Protein AF-A0A9W7IVB6-F1 (afdb_monomer)

pLDDT: mean 74.44, std 20.62, range [36.94, 97.31]

Secondary structure (DSSP, 8-state):
---------------PPPPPP---S----SEEETTT-----TTT---BTTB--EEE-TTSS--GGGGSEEP-SSSHHHHHT--EEEEEEEETTEEEEEEEESS---TTPPPEE-TTSS---S--TT--

Solvent-accessible surface area (backbone atoms only — not comparable to full-atom values): 8730 Å² total; per-residue (Å²): 137,86,83,84,78,80,80,81,80,82,77,75,79,81,78,77,75,79,80,79,76,90,73,84,93,68,92,77,51,42,32,29,26,80,87,79,62,57,40,96,46,70,90,64,72,65,58,56,99,88,47,93,56,76,43,81,41,65,82,86,54,78,68,74,72,84,74,53,42,59,38,12,81,82,40,77,70,30,54,68,54,49,42,34,41,73,47,78,42,78,59,95,90,36,87,41,81,46,81,42,71,78,55,94,79,62,92,91,62,80,63,18,24,59,79,43,80,84,54,87,79,66,91,30,82,86,48,131

Radius of gyration: 19.27 Å; Cα contacts (8 Å, |Δi|>4): 144; chains: 1; bounding box: 38×27×68 Å

Mean predicted aligned error: 13.31 Å

Sequence (128 aa):
MAAVKAREMFLRRRTRAPNSTPIDGLGCDDVRCERCGFGDFGSKLLLCDKCDNLVICPDKRSNIARFVNGINNFSPDGRKKQNLKCVRYDVNGECRVLLIANRDIRKGERLYYDYNEYEHKYPTEHFV

Nearest PDB structure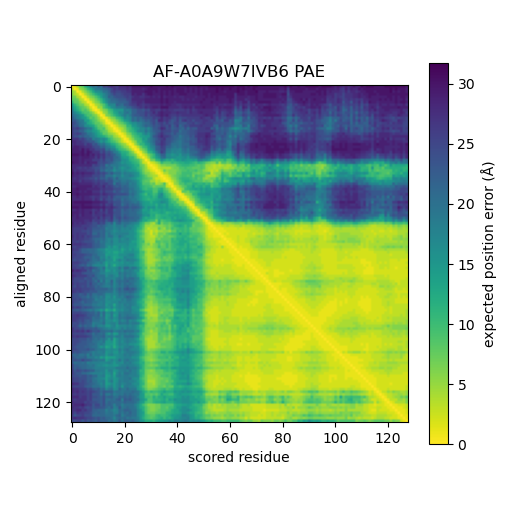s (foldseek):
  5va6-assembly2_B  TM=8.491E-01  e=5.604E-10  Ricinus communis
  5vac-assembly1_A  TM=8.551E-01  e=7.257E-10  Ricinus communis
  5vah-assembly1_A  TM=8.525E-01  e=7.742E-10  Ricinus communis
  5vbc-assembly2_B  TM=8.547E-01  e=1.913E-09  Ricinus communis
  6uh5-assembly1_M  TM=8.661E-01  e=8.601E-03  Kluyveromyces lactis NRRL Y-1140

Foldseek 3Di:
DDDDDDDDPPPPPDDDDPDDDDDDDDDPAQKAFPPPRDDPDNVPPDPPPPGDGMDGHPPPHDDCPVVAAEFQPPDPVSVVLAQWEWDWDDDPNDTDIDIDGPDDDDPPRGHYYHPPPPHPPDHRNPPD

Structure (mmCIF, N/CA/C/O backbone):
data_AF-A0A9W7IVB6-F1
#
_entry.id   AF-A0A9W7IVB6-F1
#
loop_
_atom_site.group_PDB
_atom_site.id
_atom_site.type_symbol
_atom_site.label_atom_id
_atom_site.label_alt_id
_atom_site.label_comp_id
_atom_site.label_asym_id
_atom_site.label_entity_id
_atom_site.label_seq_id
_atom_site.pdbx_PDB_ins_code
_atom_site.Cartn_x
_atom_site.Cartn_y
_atom_site.Cartn_z
_atom_site.occupancy
_atom_site.B_iso_or_equiv
_atom_site.auth_seq_id
_atom_site.auth_comp_id
_atom_site.auth_asym_id
_atom_site.auth_atom_id
_atom_site.pdbx_PDB_model_num
ATOM 1 N N . MET A 1 1 ? -11.156 9.230 -43.656 1.00 36.94 1 MET A N 1
ATOM 2 C CA . MET A 1 1 ? -11.606 9.286 -42.248 1.00 36.94 1 MET A CA 1
ATOM 3 C C . MET A 1 1 ? -11.466 7.889 -41.661 1.00 36.94 1 MET A C 1
ATOM 5 O O . MET A 1 1 ? -12.199 7.002 -42.072 1.00 36.94 1 MET A O 1
ATOM 9 N N . ALA A 1 2 ? -10.460 7.654 -40.816 1.00 37.09 2 ALA A N 1
ATOM 10 C CA . ALA A 1 2 ? -10.234 6.346 -40.202 1.00 37.09 2 ALA A CA 1
ATOM 11 C C . ALA A 1 2 ? -11.041 6.246 -38.901 1.00 37.09 2 ALA A C 1
ATOM 13 O O . ALA A 1 2 ? -10.933 7.114 -38.037 1.00 37.09 2 ALA A O 1
ATOM 14 N N . ALA A 1 3 ? -11.870 5.210 -38.784 1.00 44.75 3 ALA A N 1
ATOM 15 C CA . ALA A 1 3 ? -12.678 4.960 -37.599 1.00 44.75 3 ALA A CA 1
ATOM 16 C C . ALA A 1 3 ? -11.788 4.534 -36.418 1.00 44.75 3 ALA A C 1
ATOM 18 O O . ALA A 1 3 ? -11.035 3.562 -36.508 1.00 44.75 3 ALA A O 1
ATOM 19 N N . VAL A 1 4 ? -11.888 5.254 -35.299 1.00 49.28 4 VAL A N 1
ATOM 20 C CA . VAL A 1 4 ? -11.242 4.890 -34.034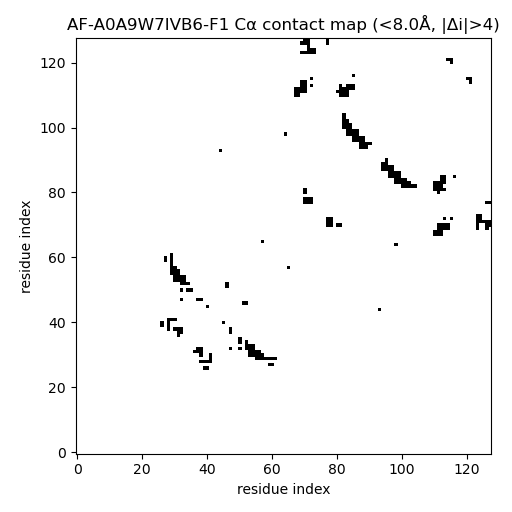 1.00 49.28 4 VAL A CA 1
ATOM 21 C C . VAL A 1 4 ? -12.020 3.726 -33.422 1.00 49.28 4 VAL A C 1
ATOM 23 O O . VAL A 1 4 ? -13.175 3.869 -33.030 1.00 49.28 4 VAL A O 1
ATOM 26 N N . LYS A 1 5 ? -11.391 2.550 -33.364 1.00 47.19 5 LYS A N 1
ATOM 27 C CA . LYS A 1 5 ? -11.981 1.343 -32.779 1.00 47.19 5 LYS A CA 1
ATOM 28 C C . LYS A 1 5 ? -11.979 1.475 -31.253 1.00 47.19 5 LYS A C 1
ATOM 30 O O . LYS A 1 5 ? -10.913 1.559 -30.642 1.00 47.19 5 LYS A O 1
ATOM 35 N N . ALA A 1 6 ? -13.164 1.513 -30.645 1.00 52.38 6 ALA A N 1
ATOM 36 C CA . ALA A 1 6 ? -13.314 1.558 -29.195 1.00 52.38 6 ALA A CA 1
ATOM 37 C C . ALA A 1 6 ? -12.636 0.336 -28.552 1.00 52.38 6 ALA A C 1
ATOM 39 O O . ALA A 1 6 ? -12.869 -0.805 -28.955 1.00 5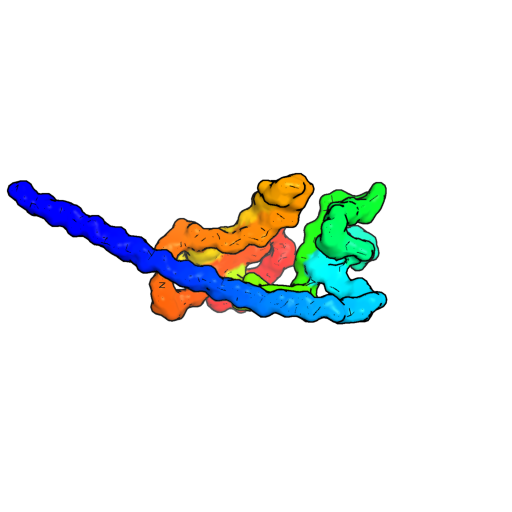2.38 6 ALA A O 1
ATOM 40 N N . ARG A 1 7 ? -11.766 0.581 -27.566 1.00 51.09 7 ARG A N 1
ATOM 41 C CA . ARG A 1 7 ? -11.157 -0.471 -26.749 1.00 51.09 7 ARG A CA 1
ATOM 42 C C . ARG A 1 7 ? -12.224 -1.044 -25.824 1.00 51.09 7 ARG A C 1
ATOM 44 O O . ARG A 1 7 ? -12.710 -0.355 -24.934 1.00 51.09 7 ARG A O 1
ATOM 51 N N . GLU A 1 8 ? -12.571 -2.301 -26.044 1.00 48.25 8 GLU A N 1
ATOM 52 C CA . GLU A 1 8 ? -13.488 -3.054 -25.198 1.00 48.25 8 GLU A CA 1
ATOM 53 C C . GLU A 1 8 ? -12.878 -3.203 -23.791 1.00 48.25 8 GLU A C 1
ATOM 55 O O . GLU A 1 8 ? -11.836 -3.837 -23.603 1.00 48.25 8 GLU A O 1
ATOM 60 N N . MET A 1 9 ? -13.483 -2.557 -22.789 1.00 55.94 9 MET A N 1
ATOM 61 C CA . MET A 1 9 ? -13.089 -2.725 -21.391 1.00 55.94 9 MET A CA 1
ATOM 62 C C . MET A 1 9 ? -13.562 -4.096 -20.914 1.00 55.94 9 MET A C 1
ATOM 64 O O . MET A 1 9 ? -14.742 -4.300 -20.635 1.00 55.94 9 MET A O 1
ATOM 68 N N . PHE A 1 10 ? -12.630 -5.039 -20.789 1.00 45.81 10 PHE A N 1
ATOM 69 C CA . PHE A 1 10 ? -12.903 -6.338 -20.186 1.00 45.81 10 PHE A CA 1
ATOM 70 C C . PHE A 1 10 ? -13.199 -6.145 -18.689 1.00 45.81 10 PHE A C 1
ATOM 72 O O . PHE A 1 10 ? -12.290 -6.072 -17.856 1.00 45.81 10 PHE A O 1
ATOM 79 N N . LEU A 1 11 ? -14.481 -6.012 -18.342 1.00 51.66 11 LEU A N 1
ATOM 80 C CA . LEU A 1 11 ? -14.953 -5.944 -16.961 1.00 51.66 11 LEU A CA 1
ATOM 81 C C . LEU A 1 11 ? -14.598 -7.262 -16.262 1.00 51.66 11 LEU A C 1
ATOM 83 O O . LEU A 1 11 ? -15.257 -8.288 -16.436 1.00 51.66 11 LEU A O 1
ATOM 87 N N . ARG A 1 12 ? -13.519 -7.252 -15.472 1.00 51.22 12 ARG A N 1
ATOM 88 C CA . ARG A 1 12 ? -13.141 -8.394 -14.634 1.00 51.22 12 ARG A CA 1
ATOM 89 C C . ARG A 1 12 ? -14.277 -8.646 -13.643 1.00 51.22 12 ARG A C 1
ATOM 91 O O . ARG A 1 12 ? -14.621 -7.765 -12.854 1.00 51.22 12 ARG A O 1
ATOM 98 N N . ARG A 1 13 ? -14.862 -9.847 -13.673 1.00 47.84 13 ARG A N 1
ATOM 99 C CA . ARG A 1 13 ? -15.834 -10.278 -12.658 1.00 47.84 13 ARG A CA 1
ATOM 100 C C . ARG A 1 13 ? -15.172 -10.152 -11.285 1.00 47.84 13 ARG A C 1
ATOM 102 O O . ARG A 1 13 ? -14.127 -10.756 -11.056 1.00 47.84 13 ARG A O 1
ATOM 109 N N . ARG A 1 14 ? -15.767 -9.364 -10.384 1.00 47.53 14 ARG A N 1
ATOM 110 C CA . ARG A 1 14 ? -15.336 -9.298 -8.981 1.00 47.53 14 ARG A CA 1
ATOM 111 C C . ARG A 1 14 ? -15.456 -10.699 -8.383 1.00 47.53 14 ARG A C 1
ATOM 113 O O . ARG A 1 14 ? -16.560 -11.230 -8.286 1.00 47.53 14 ARG A O 1
ATOM 120 N N . THR A 1 15 ? -14.337 -11.297 -7.992 1.00 45.94 15 THR A N 1
ATOM 121 C CA . THR A 1 15 ? -14.339 -12.507 -7.170 1.00 45.94 15 THR A CA 1
ATOM 122 C C . THR A 1 15 ? -14.896 -12.128 -5.805 1.00 45.94 15 THR A C 1
ATOM 124 O O . THR A 1 15 ? -14.319 -11.286 -5.115 1.00 45.94 15 THR A O 1
ATOM 127 N N . ARG A 1 16 ? -16.049 -12.691 -5.431 1.00 45.69 16 ARG A N 1
ATOM 128 C CA . ARG A 1 16 ? -16.575 -12.534 -4.072 1.00 45.69 16 ARG A CA 1
ATOM 129 C C . ARG A 1 16 ? -15.618 -13.246 -3.121 1.00 45.69 16 ARG A C 1
ATOM 131 O O . ARG A 1 16 ? -15.303 -14.413 -3.343 1.00 45.69 16 ARG A O 1
ATOM 138 N N . ALA A 1 17 ? -15.143 -12.539 -2.100 1.00 43.66 17 ALA A N 1
ATOM 139 C CA . ALA A 1 17 ? -14.471 -13.189 -0.986 1.00 43.66 17 ALA A CA 1
ATOM 140 C C . ALA A 1 17 ? -15.465 -14.167 -0.327 1.00 43.66 17 ALA A C 1
ATOM 142 O O . ALA A 1 17 ? -16.655 -13.842 -0.261 1.00 43.66 17 ALA A O 1
ATOM 143 N N . PRO A 1 18 ? -15.024 -15.356 0.117 1.00 45.00 18 PRO A N 1
ATOM 144 C CA . PRO A 1 18 ? -15.877 -16.255 0.882 1.00 45.00 18 PRO A CA 1
ATOM 145 C C . PRO A 1 18 ? -16.437 -15.521 2.104 1.00 45.00 18 PRO A C 1
ATOM 147 O O . PRO A 1 18 ? -15.703 -14.800 2.780 1.00 45.00 18 PRO A O 1
ATOM 150 N N . ASN A 1 19 ? -17.730 -15.694 2.377 1.00 44.78 19 ASN A N 1
ATOM 151 C CA . ASN A 1 19 ? -18.340 -15.158 3.590 1.00 44.78 19 ASN A CA 1
ATOM 152 C C . ASN A 1 19 ? -17.659 -15.802 4.804 1.00 44.78 19 ASN A C 1
ATOM 154 O O . ASN A 1 19 ? -17.572 -17.028 4.883 1.00 44.78 19 ASN A O 1
ATOM 158 N N . SER A 1 20 ? -17.178 -14.986 5.740 1.00 50.75 20 SER A N 1
ATOM 159 C CA . SER A 1 20 ? -16.626 -15.474 7.001 1.00 50.75 20 SER A CA 1
ATOM 160 C C . SER A 1 20 ? -17.723 -16.177 7.798 1.00 50.75 20 SER A C 1
ATOM 162 O O . SER A 1 20 ? -18.756 -15.574 8.091 1.00 50.75 20 SER A O 1
ATOM 164 N N . THR A 1 21 ? -17.500 -17.439 8.158 1.00 46.56 21 THR A N 1
ATOM 165 C CA . THR A 1 21 ? -18.311 -18.138 9.159 1.00 46.56 21 THR A CA 1
ATOM 166 C C . THR A 1 21 ? -18.225 -17.386 10.491 1.00 46.56 21 THR A C 1
ATOM 168 O O . THR A 1 21 ? -17.119 -16.981 10.865 1.00 46.56 21 THR A O 1
ATOM 171 N N . PRO A 1 22 ? -19.340 -17.187 11.214 1.00 43.38 22 PRO A N 1
ATOM 172 C CA . PRO A 1 22 ? -19.291 -16.616 12.551 1.00 43.38 22 PRO A CA 1
ATOM 173 C C . PRO A 1 22 ? -18.595 -17.633 13.460 1.00 43.38 22 PRO A C 1
ATOM 175 O O . PRO A 1 22 ? -19.122 -18.713 13.696 1.00 43.38 22 PRO A O 1
ATOM 178 N N . ILE A 1 23 ? -17.364 -17.325 13.871 1.00 50.53 23 ILE A N 1
ATOM 179 C CA . ILE A 1 23 ? -16.632 -18.095 14.878 1.00 50.53 23 ILE A CA 1
ATOM 180 C C . ILE A 1 23 ? -16.903 -17.436 16.224 1.00 50.53 23 ILE A C 1
ATOM 182 O O . ILE A 1 23 ? -16.751 -16.222 16.381 1.00 50.53 23 ILE A O 1
ATOM 186 N N . ASP A 1 24 ? -17.314 -18.268 17.165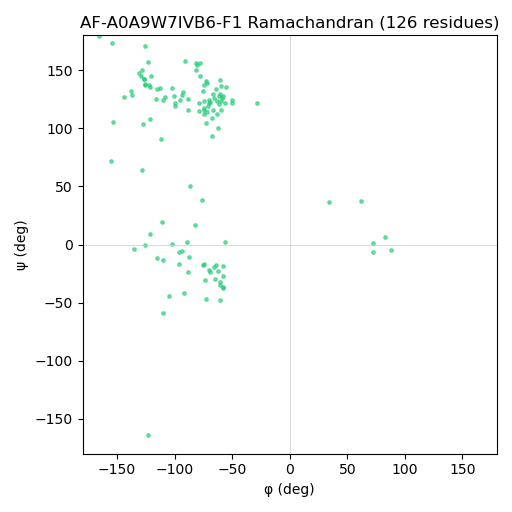 1.00 44.84 24 ASP A N 1
ATOM 187 C CA . ASP A 1 24 ? -17.756 -17.919 18.502 1.00 44.84 24 ASP A CA 1
ATOM 188 C C . ASP A 1 24 ? -16.660 -17.184 19.305 1.00 44.84 24 ASP A C 1
ATOM 190 O O . ASP A 1 24 ? -15.553 -17.679 19.509 1.00 44.84 24 ASP A O 1
ATOM 194 N N . GLY A 1 25 ? -16.987 -15.986 19.794 1.00 46.53 25 GLY A N 1
ATOM 195 C CA . GLY A 1 25 ? -16.704 -15.584 21.177 1.00 46.53 25 GLY A CA 1
ATOM 196 C C . GLY A 1 25 ? -15.281 -15.259 21.657 1.00 46.53 25 GLY A C 1
ATOM 197 O O . GLY A 1 25 ? -15.161 -14.917 22.830 1.00 46.53 25 GLY A O 1
ATOM 198 N N . LEU A 1 26 ? -14.218 -15.288 20.845 1.00 44.06 26 LEU A N 1
ATOM 199 C CA . LEU A 1 26 ? -12.904 -14.750 21.256 1.00 44.06 26 LEU A CA 1
ATOM 200 C C . LEU A 1 26 ? -12.417 -13.639 20.315 1.00 44.06 26 LEU A C 1
ATOM 202 O O . LEU A 1 26 ? -12.020 -13.889 19.175 1.00 44.06 26 LEU A O 1
ATOM 206 N N . GLY A 1 27 ? -12.445 -12.402 20.827 1.00 48.47 27 GLY A N 1
ATOM 207 C CA . GLY A 1 27 ? -11.928 -11.194 20.182 1.00 48.47 27 GLY A CA 1
ATOM 208 C C . GLY A 1 27 ? -10.500 -11.397 19.680 1.00 48.47 27 GLY A C 1
ATOM 209 O O . GLY A 1 27 ? -9.586 -11.782 20.409 1.00 48.47 27 GLY A O 1
ATOM 210 N N . CYS A 1 28 ? -10.322 -11.212 18.382 1.00 44.19 28 CYS A N 1
ATOM 211 C CA . CYS A 1 28 ? -9.052 -11.358 17.689 1.00 44.19 28 CYS A CA 1
ATOM 212 C C . CYS A 1 28 ? -8.842 -10.075 16.893 1.00 44.19 28 CYS A C 1
ATOM 214 O O . CYS A 1 28 ? -8.918 -10.049 15.669 1.00 44.19 28 CYS A O 1
ATOM 216 N N . ASP A 1 29 ? -8.713 -8.968 17.597 1.00 54.53 29 ASP A N 1
ATOM 217 C CA . ASP A 1 29 ? -8.843 -7.660 16.974 1.00 54.53 29 ASP A CA 1
ATOM 218 C C . ASP A 1 29 ? -7.583 -7.376 16.150 1.00 54.53 29 ASP A C 1
ATOM 220 O O . ASP A 1 29 ? -6.463 -7.352 16.663 1.00 54.53 29 ASP A O 1
ATOM 224 N N . ASP A 1 30 ? -7.759 -7.226 14.837 1.00 64.69 30 ASP A N 1
ATOM 225 C CA . ASP A 1 30 ? -6.677 -6.962 13.878 1.00 64.69 30 ASP A CA 1
ATOM 226 C C . ASP A 1 30 ? -6.306 -5.464 13.839 1.00 64.69 30 ASP A C 1
ATOM 228 O O . ASP A 1 30 ? -5.670 -4.988 12.900 1.00 64.69 30 ASP A O 1
ATOM 232 N N . VAL A 1 31 ? -6.724 -4.701 14.854 1.00 66.81 31 VAL A N 1
ATOM 233 C CA . VAL A 1 31 ? -6.439 -3.275 15.047 1.00 66.81 31 VAL A CA 1
ATOM 234 C C . VAL A 1 31 ? -6.105 -3.053 16.520 1.00 66.81 31 VAL A C 1
ATOM 236 O O . VAL A 1 31 ? -6.862 -3.475 17.392 1.00 66.81 31 VAL A O 1
ATOM 239 N N . ARG A 1 32 ? -4.980 -2.391 16.802 1.00 68.50 32 ARG A N 1
ATOM 240 C CA . ARG A 1 32 ? -4.520 -2.082 18.166 1.00 68.50 32 ARG A CA 1
ATOM 241 C C . ARG A 1 32 ? -4.193 -0.600 18.304 1.00 68.50 32 ARG A C 1
ATOM 243 O O . ARG A 1 32 ? -3.752 0.039 17.350 1.00 68.50 32 ARG A O 1
ATOM 250 N N . CYS A 1 33 ? -4.366 -0.053 19.502 1.00 67.50 33 CYS A N 1
ATOM 251 C CA . CYS A 1 33 ? -3.859 1.275 19.830 1.00 67.50 33 CYS A CA 1
ATOM 252 C C . CYS A 1 33 ? -2.333 1.260 20.028 1.00 67.50 33 CYS A C 1
ATOM 254 O O . CYS A 1 33 ? -1.811 0.394 20.730 1.00 67.50 33 CYS A O 1
ATOM 256 N N . GLU A 1 34 ? -1.624 2.260 19.492 1.00 65.81 34 GLU A N 1
ATOM 257 C CA . GLU A 1 34 ? -0.162 2.378 19.647 1.00 65.81 34 GLU A CA 1
ATOM 258 C C . GLU A 1 34 ? 0.290 2.605 21.096 1.00 65.81 34 GLU A C 1
ATOM 260 O O . GLU A 1 34 ? 1.395 2.217 21.466 1.00 65.81 34 GLU A O 1
ATOM 265 N N . ARG A 1 35 ? -0.542 3.254 21.921 1.00 64.88 35 ARG A N 1
ATOM 266 C CA . ARG A 1 35 ? -0.152 3.683 23.272 1.00 64.88 35 ARG A CA 1
ATOM 267 C C . ARG A 1 35 ? -0.476 2.654 24.346 1.00 64.88 35 ARG A C 1
ATOM 269 O O . ARG A 1 35 ? 0.314 2.468 25.264 1.00 64.88 35 ARG A O 1
ATOM 276 N N . CYS A 1 36 ? -1.648 2.030 24.267 1.00 62.91 36 CYS A N 1
ATOM 277 C CA . CYS A 1 36 ? -2.117 1.100 25.294 1.00 62.91 36 CYS A CA 1
ATOM 278 C C . CYS A 1 36 ? -2.138 -0.362 24.833 1.00 62.91 36 CYS A C 1
ATOM 280 O O . CYS A 1 36 ? -2.271 -1.243 25.674 1.00 62.91 36 CYS A O 1
ATOM 282 N N . GLY A 1 37 ? -2.010 -0.645 23.531 1.00 60.72 37 GLY A N 1
ATOM 283 C CA . GLY A 1 37 ? -2.040 -2.008 22.989 1.00 60.72 37 GLY A CA 1
ATOM 284 C C . GLY A 1 37 ? -3.419 -2.682 22.998 1.00 60.72 37 GLY A C 1
ATOM 285 O O . GLY A 1 37 ? -3.558 -3.756 22.416 1.00 60.72 37 GLY A O 1
ATOM 286 N N . PHE A 1 38 ? -4.432 -2.055 23.607 1.00 55.94 38 PHE A N 1
ATOM 287 C CA . PHE A 1 38 ? -5.819 -2.523 23.617 1.00 55.94 38 PHE A CA 1
ATOM 288 C C . PHE A 1 38 ? -6.547 -2.135 22.322 1.00 55.94 38 PHE A C 1
ATOM 290 O O . PHE A 1 38 ? -6.224 -1.127 21.683 1.00 55.94 38 PHE A O 1
ATOM 297 N N . GLY A 1 39 ? -7.521 -2.952 21.926 1.00 54.94 39 GLY A N 1
ATOM 298 C CA . GLY A 1 39 ? -8.314 -2.783 20.710 1.00 54.94 39 GLY A CA 1
ATOM 299 C C . GLY A 1 39 ? -9.653 -3.483 20.880 1.00 54.94 39 GLY A C 1
ATOM 300 O O . GLY A 1 39 ? -9.858 -4.541 20.312 1.00 54.94 39 GLY A O 1
ATOM 301 N N . ASP A 1 40 ? -10.539 -2.930 21.708 1.00 51.38 40 ASP A N 1
ATOM 302 C CA . ASP A 1 40 ? -11.640 -3.727 22.261 1.00 51.38 40 ASP A CA 1
ATOM 303 C C . ASP A 1 40 ? -12.715 -4.127 21.242 1.00 51.38 40 ASP A C 1
ATOM 305 O O . ASP A 1 40 ? -13.390 -5.124 21.461 1.00 51.38 40 ASP A O 1
ATOM 309 N N . PHE A 1 41 ? -12.869 -3.430 20.110 1.00 49.03 41 PHE A N 1
ATOM 310 C CA . PHE A 1 41 ? -13.805 -3.847 19.059 1.00 49.03 41 PHE A CA 1
ATOM 311 C C . PHE A 1 41 ? -13.378 -3.336 17.678 1.00 49.03 41 PHE A C 1
ATOM 313 O O . PHE A 1 41 ? -13.600 -2.170 17.335 1.00 49.03 41 PHE A O 1
ATOM 320 N N . GLY A 1 42 ? -12.853 -4.232 16.834 1.00 49.69 42 GLY A N 1
ATOM 321 C CA . GLY A 1 42 ? -12.488 -3.918 15.443 1.00 49.69 42 GLY A CA 1
ATOM 322 C C . GLY A 1 42 ? -13.648 -3.396 14.579 1.00 49.69 42 GLY A C 1
ATOM 323 O O . GLY A 1 42 ? -13.410 -2.750 13.565 1.00 49.69 42 GLY A O 1
ATOM 324 N N . SER A 1 43 ? -14.901 -3.625 14.992 1.00 47.78 43 SER A N 1
ATOM 325 C CA . SER A 1 43 ? -16.107 -3.144 14.306 1.00 47.78 43 SER A CA 1
ATOM 326 C C . SER A 1 43 ? -16.559 -1.745 14.717 1.00 47.78 43 SER A C 1
ATOM 328 O O . SER A 1 43 ? -17.477 -1.219 14.097 1.00 47.78 43 SER A O 1
ATOM 330 N N . LYS A 1 44 ? -15.992 -1.161 15.780 1.00 43.34 44 LYS A N 1
ATOM 331 C CA . LYS A 1 44 ? -16.432 0.151 16.270 1.00 43.34 44 LYS A CA 1
ATOM 332 C C . LYS A 1 44 ? -15.370 1.236 16.158 1.00 43.34 44 LYS A C 1
ATOM 334 O O . LYS A 1 44 ? -15.746 2.384 16.347 1.00 43.34 44 LYS A O 1
ATOM 339 N N . LEU A 1 45 ? -14.100 0.891 15.865 1.00 48.97 45 LEU A N 1
ATOM 340 C CA . LEU A 1 45 ? -12.946 1.817 15.842 1.00 48.97 45 LEU A CA 1
ATOM 341 C C . LEU A 1 45 ? -13.086 2.918 16.904 1.00 48.97 45 LEU A C 1
ATOM 343 O O . LEU A 1 45 ? -12.767 4.081 16.663 1.00 48.97 45 LEU A O 1
ATOM 347 N N . LEU A 1 46 ? -13.634 2.560 18.071 1.00 38.38 46 LEU A N 1
ATOM 348 C CA . LEU A 1 46 ? -13.760 3.518 19.139 1.00 38.38 46 LEU A CA 1
ATOM 349 C C . LEU A 1 46 ? -12.332 3.75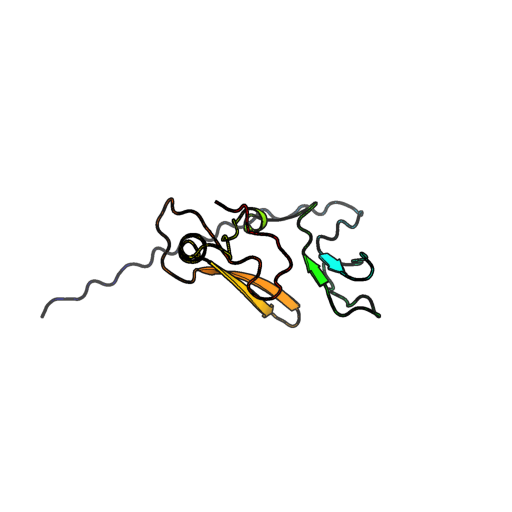6 19.564 1.00 38.38 46 LEU A C 1
ATOM 351 O O . LEU A 1 46 ? -11.605 2.813 19.891 1.00 38.38 46 LEU A O 1
ATOM 355 N N . LEU A 1 47 ? -11.956 5.028 19.495 1.00 45.72 47 LEU A N 1
ATOM 356 C CA . LEU A 1 47 ? -10.917 5.606 20.318 1.00 45.72 47 LEU A CA 1
ATOM 357 C C . LEU A 1 47 ? -10.901 4.809 21.625 1.00 45.72 47 LEU A C 1
ATOM 359 O O . LEU A 1 47 ? -11.920 4.717 22.310 1.00 45.72 47 LEU A O 1
ATOM 363 N N . CYS A 1 48 ? -9.765 4.205 21.977 1.00 46.66 48 CYS A N 1
ATOM 364 C CA . CYS A 1 48 ? -9.520 4.053 23.402 1.00 46.66 48 CYS A CA 1
ATOM 365 C C . CYS A 1 48 ? -9.764 5.460 23.950 1.00 46.66 48 CYS A C 1
ATOM 367 O O . CYS A 1 48 ? -9.150 6.382 23.419 1.00 46.66 48 CYS A O 1
ATOM 369 N N . ASP A 1 49 ? -10.660 5.650 24.921 1.00 52.41 49 ASP A N 1
ATOM 370 C CA . ASP A 1 49 ? -11.140 6.977 25.366 1.00 52.41 49 ASP A CA 1
ATOM 371 C C . ASP A 1 49 ? -10.011 7.949 25.815 1.00 52.41 49 ASP A C 1
ATOM 373 O O . ASP A 1 49 ? -10.260 9.060 26.272 1.00 52.41 49 ASP A O 1
ATOM 377 N N . LYS A 1 50 ? -8.744 7.522 25.722 1.00 50.12 50 LYS A N 1
ATOM 378 C CA . LYS A 1 50 ? -7.510 8.230 26.061 1.00 50.12 50 LYS A CA 1
ATOM 379 C C . LYS A 1 50 ? -6.465 8.290 24.924 1.00 50.12 50 LYS A C 1
ATOM 381 O O . LYS A 1 50 ? -5.371 8.804 25.175 1.00 50.12 50 LYS A O 1
ATOM 386 N N . CYS A 1 51 ? -6.715 7.720 23.738 1.00 54.88 51 CYS A N 1
ATOM 387 C CA . CYS A 1 51 ? -5.715 7.593 22.667 1.00 54.88 51 CYS A CA 1
ATOM 388 C C . CYS A 1 51 ? -6.301 7.754 21.250 1.00 54.88 51 CYS A C 1
ATOM 390 O O . CYS A 1 51 ? -7.175 6.987 20.852 1.00 54.88 51 CYS A O 1
ATOM 392 N N . ASP A 1 52 ? -5.704 8.653 20.458 1.00 67.50 52 ASP A N 1
ATOM 393 C CA . ASP A 1 52 ? -6.168 9.0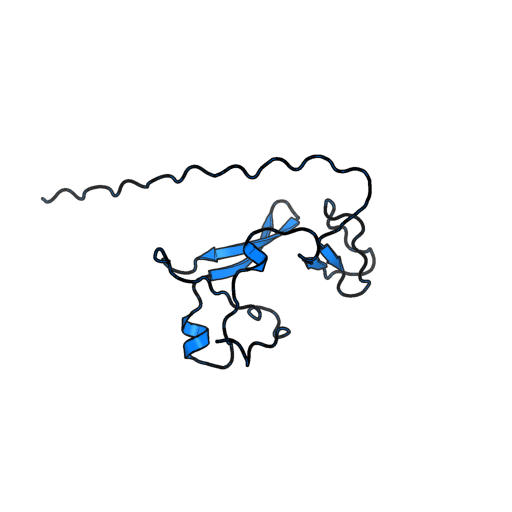06 19.103 1.00 67.50 52 ASP A CA 1
ATOM 394 C C . ASP A 1 52 ? -5.496 8.210 17.961 1.00 67.50 52 ASP A C 1
ATOM 396 O O . ASP A 1 52 ? -5.887 8.333 16.802 1.00 67.50 52 ASP A O 1
ATOM 400 N N . ASN A 1 53 ? -4.492 7.372 18.265 1.00 71.81 53 ASN A N 1
ATOM 401 C CA . ASN A 1 53 ? -3.694 6.653 17.260 1.00 71.81 53 ASN A CA 1
ATOM 402 C C . ASN A 1 53 ? -3.985 5.143 17.255 1.00 71.81 53 ASN A C 1
ATOM 404 O O . ASN A 1 53 ? -3.810 4.455 18.270 1.00 71.81 53 ASN A O 1
ATOM 408 N N . LEU A 1 54 ? -4.368 4.625 16.084 1.00 76.19 54 LEU A N 1
ATOM 409 C CA . LEU A 1 54 ? -4.665 3.213 15.824 1.00 76.19 54 LEU A CA 1
ATOM 410 C C . LEU A 1 54 ? -3.752 2.651 14.727 1.00 76.19 54 LEU A C 1
ATOM 412 O O . LEU A 1 54 ? -3.452 3.334 13.747 1.00 76.19 54 LEU A O 1
ATOM 416 N N . VAL A 1 55 ? -3.375 1.380 14.867 1.00 82.25 55 VAL A N 1
ATOM 417 C CA . VAL A 1 55 ? -2.557 0.627 13.907 1.00 82.25 55 VAL A CA 1
ATOM 418 C C . VAL A 1 55 ? -3.263 -0.664 13.518 1.00 82.25 55 VAL A C 1
ATOM 420 O O . VAL A 1 55 ? -3.815 -1.369 14.361 1.00 82.25 55 VAL A O 1
ATOM 423 N N . ILE A 1 56 ? -3.220 -0.990 12.227 1.00 83.88 56 ILE A N 1
ATOM 424 C CA . ILE A 1 56 ? -3.695 -2.273 11.704 1.00 83.88 56 ILE A CA 1
ATOM 425 C C . ILE A 1 56 ? -2.615 -3.330 11.969 1.00 83.88 56 ILE A C 1
ATOM 427 O O . ILE A 1 56 ? -1.487 -3.200 11.495 1.00 83.88 56 ILE A O 1
ATOM 431 N N . CYS A 1 57 ? -2.969 -4.387 12.697 1.00 84.00 57 CYS A N 1
ATOM 432 C CA . CYS A 1 57 ? -2.093 -5.496 13.068 1.00 84.00 57 CYS A CA 1
ATOM 433 C C . CYS A 1 57 ? -2.533 -6.776 12.343 1.00 84.00 57 CYS A C 1
ATOM 435 O O . CYS A 1 57 ? -3.346 -7.535 12.875 1.00 84.00 57 CYS A O 1
ATOM 437 N N . PRO A 1 58 ? -1.990 -7.067 11.147 1.00 84.69 58 PRO A N 1
ATOM 438 C CA . PRO A 1 58 ? -2.350 -8.251 10.372 1.00 84.69 58 PRO A CA 1
ATOM 439 C C . PRO A 1 58 ? -1.712 -9.542 10.924 1.00 84.69 58 PRO A C 1
ATOM 441 O O . PRO A 1 58 ? -1.271 -10.388 10.149 1.00 84.69 58 PRO A O 1
ATOM 444 N N . ASP A 1 59 ? -1.614 -9.711 12.244 1.00 80.62 59 ASP A N 1
ATOM 445 C CA . ASP A 1 59 ? -0.918 -10.843 12.871 1.00 80.62 59 ASP A CA 1
ATOM 446 C C . ASP A 1 59 ? -1.728 -12.134 12.725 1.00 80.62 59 ASP A C 1
ATOM 448 O O . ASP A 1 59 ? -1.196 -13.172 12.327 1.00 80.62 59 ASP A O 1
ATOM 452 N N . LYS A 1 60 ? -3.029 -12.047 13.026 1.00 81.12 60 LYS A N 1
ATOM 453 C CA . LYS A 1 60 ? -3.936 -13.194 13.110 1.00 81.12 60 LYS A CA 1
ATOM 454 C C . LYS A 1 60 ? -4.864 -13.281 11.899 1.00 81.12 60 LYS A C 1
ATOM 456 O O . LYS A 1 60 ? -5.005 -14.367 11.338 1.00 81.12 60 LYS A O 1
ATOM 461 N N . ARG A 1 61 ? -5.459 -12.166 11.454 1.00 82.12 61 ARG A N 1
ATOM 462 C CA . ARG A 1 61 ? -6.279 -12.118 10.233 1.00 82.12 61 ARG A CA 1
ATOM 463 C C . ARG A 1 61 ? -5.798 -11.019 9.300 1.00 82.12 61 ARG A C 1
ATOM 465 O O . ARG A 1 61 ? -5.346 -9.954 9.708 1.00 82.12 61 ARG A O 1
ATOM 472 N N . SER A 1 62 ? -5.843 -11.308 8.003 1.00 85.38 62 SER A N 1
ATOM 473 C CA . SER A 1 62 ? -5.408 -10.370 6.974 1.00 85.38 62 SER A CA 1
ATOM 474 C C . SER A 1 62 ? -5.879 -10.796 5.585 1.00 85.38 62 SER A C 1
ATOM 476 O O . SER A 1 62 ? -6.514 -11.835 5.409 1.00 85.38 62 SER A O 1
ATOM 478 N N . ASN A 1 63 ? -5.532 -9.991 4.589 1.00 89.25 63 ASN A N 1
ATOM 479 C CA . ASN A 1 63 ? -5.708 -10.282 3.175 1.00 89.25 63 ASN A CA 1
ATOM 480 C C . ASN A 1 63 ? -4.351 -10.192 2.444 1.00 89.25 63 ASN A C 1
ATOM 482 O O . ASN A 1 63 ? -3.290 -10.200 3.064 1.00 89.25 63 ASN A O 1
ATOM 486 N N . ILE A 1 64 ? -4.375 -10.104 1.111 1.00 93.62 64 ILE A N 1
ATOM 487 C CA . ILE A 1 64 ? -3.164 -10.049 0.279 1.00 93.62 64 ILE A CA 1
ATOM 488 C C . ILE A 1 64 ? -2.267 -8.824 0.541 1.00 93.62 64 ILE A C 1
ATOM 490 O O . ILE A 1 64 ? -1.071 -8.884 0.265 1.00 93.62 64 ILE A O 1
ATOM 494 N N . ALA A 1 65 ? -2.805 -7.728 1.087 1.00 92.00 65 ALA A N 1
ATOM 495 C CA . ALA A 1 65 ? -2.075 -6.469 1.241 1.00 92.00 65 ALA A CA 1
ATOM 496 C C . ALA A 1 65 ? -0.827 -6.604 2.126 1.00 92.00 65 ALA A C 1
ATOM 498 O O . ALA A 1 65 ? 0.183 -5.971 1.836 1.00 92.00 65 ALA A O 1
ATOM 499 N N . ARG A 1 66 ? -0.849 -7.486 3.140 1.00 92.00 66 ARG A N 1
ATOM 500 C CA . ARG A 1 66 ? 0.303 -7.710 4.036 1.00 92.00 66 ARG A CA 1
ATOM 501 C C . ARG A 1 66 ? 1.546 -8.277 3.341 1.00 92.00 66 ARG A C 1
ATOM 503 O O . ARG A 1 66 ? 2.617 -8.272 3.932 1.00 92.00 66 ARG A O 1
ATOM 510 N N . PHE A 1 67 ? 1.385 -8.843 2.145 1.00 94.12 67 PHE A N 1
ATOM 511 C CA . PHE A 1 67 ? 2.455 -9.504 1.393 1.00 94.12 67 PHE A CA 1
ATOM 512 C C . PHE A 1 67 ? 3.009 -8.630 0.260 1.00 94.12 67 PHE A C 1
ATOM 514 O O . PHE A 1 67 ? 3.881 -9.072 -0.489 1.00 94.12 67 PHE A O 1
ATOM 521 N N . VAL A 1 68 ? 2.485 -7.414 0.087 1.00 94.69 68 VAL A N 1
ATOM 522 C CA . VAL A 1 68 ? 3.002 -6.463 -0.899 1.00 94.69 68 VAL A CA 1
ATOM 523 C C . VAL A 1 68 ? 4.300 -5.871 -0.360 1.00 94.69 68 VAL A C 1
ATOM 525 O O . VAL A 1 68 ? 4.342 -5.452 0.787 1.00 94.69 68 VAL A O 1
ATOM 528 N N . ASN A 1 69 ? 5.348 -5.836 -1.184 1.00 94.69 69 ASN A N 1
ATOM 529 C CA . ASN A 1 69 ? 6.677 -5.419 -0.743 1.00 94.69 69 ASN A CA 1
ATOM 530 C C . ASN A 1 69 ? 6.801 -3.898 -0.616 1.00 94.69 69 ASN A C 1
ATOM 532 O O . ASN A 1 69 ? 6.120 -3.137 -1.311 1.00 94.69 69 ASN A O 1
ATOM 536 N N . GLY A 1 70 ? 7.748 -3.474 0.216 1.00 94.44 70 GLY A N 1
ATOM 537 C CA . GLY A 1 70 ? 8.175 -2.086 0.304 1.00 94.44 70 GLY A CA 1
ATOM 538 C C . GLY A 1 70 ? 9.340 -1.782 -0.633 1.00 94.44 70 GLY A C 1
ATOM 539 O O . GLY A 1 70 ? 10.082 -2.680 -1.040 1.00 94.44 70 GLY A O 1
ATOM 540 N N . ILE A 1 71 ? 9.511 -0.510 -0.980 1.00 95.94 71 ILE A N 1
ATOM 541 C CA . ILE A 1 71 ? 10.717 -0.023 -1.659 1.00 95.94 71 ILE A CA 1
ATOM 542 C C . ILE A 1 71 ? 11.856 0.234 -0.668 1.00 95.94 71 ILE A C 1
ATOM 544 O O . ILE A 1 71 ? 11.630 0.512 0.505 1.00 95.94 71 ILE A O 1
ATOM 548 N N . ASN A 1 72 ? 13.090 0.192 -1.166 1.00 95.06 72 ASN A N 1
ATOM 549 C CA . ASN A 1 72 ? 14.239 0.735 -0.450 1.00 95.06 72 ASN A CA 1
ATOM 550 C C . ASN A 1 72 ? 14.249 2.266 -0.610 1.00 95.06 72 ASN A C 1
ATOM 552 O O . ASN A 1 72 ? 14.418 2.765 -1.728 1.00 95.06 72 ASN A O 1
ATOM 556 N N . ASN A 1 73 ? 14.073 3.013 0.484 1.00 92.88 73 ASN A N 1
ATOM 557 C CA . ASN A 1 73 ? 14.020 4.480 0.438 1.00 92.88 73 ASN A CA 1
ATOM 558 C C . ASN A 1 73 ? 15.407 5.125 0.239 1.00 92.88 73 ASN A C 1
ATOM 560 O O . ASN A 1 73 ? 15.479 6.279 -0.188 1.00 92.88 73 ASN A O 1
ATOM 564 N N . PHE A 1 74 ? 16.499 4.394 0.488 1.00 92.50 74 PHE A N 1
ATOM 565 C CA . PHE A 1 74 ? 17.878 4.898 0.461 1.00 92.50 74 PHE A CA 1
ATOM 566 C C . PHE A 1 74 ? 18.529 4.806 -0.921 1.00 92.50 74 PHE A C 1
ATOM 568 O O . PHE A 1 74 ? 19.432 5.585 -1.227 1.00 92.50 74 PHE A O 1
ATOM 575 N N . SER A 1 75 ? 18.053 3.911 -1.793 1.00 92.81 75 SER A N 1
ATOM 576 C CA . SER A 1 75 ? 18.578 3.770 -3.154 1.00 92.81 75 SER A CA 1
ATOM 577 C C . SER A 1 75 ? 17.665 4.427 -4.205 1.00 92.81 75 SER A C 1
ATOM 579 O O . SER A 1 75 ? 16.446 4.225 -4.195 1.00 92.81 75 SER A O 1
ATOM 581 N N . PRO A 1 76 ? 18.218 5.193 -5.170 1.00 92.00 76 PRO A N 1
ATOM 582 C CA . PRO A 1 76 ? 17.432 5.742 -6.276 1.00 92.00 76 PRO A CA 1
ATOM 583 C C . PRO A 1 76 ? 16.723 4.662 -7.099 1.00 92.00 76 PRO A C 1
ATOM 585 O O . PRO A 1 76 ? 15.594 4.869 -7.542 1.00 92.00 76 PRO A O 1
ATOM 588 N N . ASP A 1 77 ? 17.362 3.506 -7.288 1.00 92.62 77 ASP A N 1
ATOM 589 C CA . ASP A 1 77 ? 16.781 2.396 -8.042 1.00 92.62 77 ASP A CA 1
ATOM 590 C C . ASP A 1 77 ? 15.677 1.674 -7.266 1.00 92.62 77 ASP A C 1
ATOM 592 O O . ASP A 1 77 ? 14.710 1.233 -7.883 1.00 92.62 77 ASP A O 1
ATOM 596 N N . GLY A 1 78 ? 15.748 1.632 -5.930 1.00 91.81 78 GLY A N 1
ATOM 597 C CA . GLY A 1 78 ? 14.658 1.163 -5.074 1.00 91.81 78 GLY A CA 1
ATOM 598 C C . GLY A 1 78 ? 13.399 2.011 -5.236 1.00 91.81 78 GLY A C 1
ATOM 599 O O . GLY A 1 78 ? 12.322 1.471 -5.494 1.00 91.81 78 GLY A O 1
ATOM 600 N N . ARG A 1 79 ? 13.538 3.343 -5.203 1.00 92.00 79 ARG A N 1
ATOM 601 C CA . ARG A 1 79 ? 12.411 4.276 -5.393 1.00 92.00 79 ARG A CA 1
ATOM 602 C C . ARG A 1 79 ? 11.735 4.134 -6.761 1.00 92.00 79 ARG A C 1
ATOM 604 O O . ARG A 1 79 ? 10.514 4.223 -6.850 1.00 92.00 79 ARG A O 1
ATOM 611 N N . LYS A 1 80 ? 12.491 3.830 -7.823 1.00 93.94 80 LYS A N 1
ATOM 612 C CA . LYS A 1 80 ? 11.931 3.588 -9.171 1.00 93.94 80 LYS A CA 1
ATOM 613 C C . LYS A 1 80 ? 11.046 2.336 -9.256 1.00 93.94 80 LYS A C 1
ATOM 615 O O . LYS A 1 80 ? 10.261 2.225 -10.198 1.00 93.94 80 LYS A O 1
ATOM 620 N N . LYS A 1 81 ? 11.156 1.391 -8.312 1.00 94.31 81 LYS A N 1
ATOM 621 C CA . LYS A 1 81 ? 10.339 0.163 -8.310 1.00 94.31 81 LYS A CA 1
ATOM 622 C C . LYS A 1 81 ? 8.892 0.408 -7.887 1.00 94.31 81 LYS A C 1
ATOM 624 O O . LYS A 1 81 ? 8.049 -0.442 -8.168 1.00 94.31 81 LYS A O 1
ATOM 629 N N . GLN A 1 82 ? 8.590 1.544 -7.253 1.00 96.12 82 GLN A N 1
ATOM 630 C CA . GLN A 1 82 ? 7.247 1.855 -6.773 1.00 96.12 82 GLN A CA 1
ATOM 631 C C . GLN A 1 82 ? 6.227 1.856 -7.922 1.00 96.12 82 GLN A C 1
ATOM 633 O O . GLN A 1 82 ? 6.382 2.548 -8.931 1.00 96.12 82 GLN A O 1
ATOM 638 N N . ASN A 1 83 ? 5.162 1.078 -7.760 1.00 96.25 83 ASN A N 1
ATOM 639 C CA . ASN A 1 83 ? 4.035 1.026 -8.697 1.00 96.25 83 ASN A CA 1
ATOM 640 C C . ASN A 1 83 ? 2.664 1.051 -8.001 1.00 96.25 83 ASN A C 1
ATOM 642 O O . ASN A 1 83 ? 1.624 1.135 -8.658 1.00 96.25 83 ASN A O 1
ATOM 646 N N . LEU A 1 84 ? 2.667 1.041 -6.669 1.00 96.88 84 LEU A N 1
ATOM 647 C CA . LEU A 1 84 ? 1.512 1.248 -5.814 1.00 96.88 84 LEU A CA 1
ATOM 648 C C . LEU A 1 84 ? 1.759 2.424 -4.859 1.00 96.88 84 LEU A C 1
ATOM 650 O O . LEU A 1 84 ? 2.895 2.764 -4.519 1.00 96.88 84 LEU A O 1
ATOM 654 N N . LYS A 1 85 ? 0.669 3.018 -4.385 1.00 95.50 85 LYS A N 1
ATOM 655 C CA . LYS A 1 85 ? 0.642 4.038 -3.339 1.00 95.50 85 LYS A CA 1
ATOM 656 C C . LYS A 1 85 ? -0.313 3.603 -2.232 1.00 95.50 85 LYS A C 1
ATOM 658 O O . LYS A 1 85 ? -1.399 3.099 -2.530 1.00 95.50 85 LYS A O 1
ATOM 663 N N . CYS A 1 86 ? 0.095 3.793 -0.981 1.00 93.94 86 CYS A N 1
ATOM 664 C CA . CYS A 1 86 ? -0.741 3.525 0.183 1.00 93.94 86 CYS A CA 1
ATOM 665 C C . CYS A 1 86 ? -1.420 4.827 0.611 1.00 93.94 86 CYS A C 1
ATOM 667 O O . CYS A 1 86 ? -0.762 5.836 0.835 1.00 93.94 86 CYS A O 1
ATOM 669 N N . VAL A 1 87 ? -2.746 4.832 0.688 1.00 91.88 87 VAL A N 1
ATOM 670 C CA . VAL A 1 87 ? -3.526 6.035 0.999 1.00 91.88 87 VAL A CA 1
ATOM 671 C C . VAL A 1 87 ? -4.538 5.754 2.095 1.00 91.88 87 VAL A C 1
ATOM 673 O O . VAL A 1 87 ? -5.070 4.649 2.201 1.00 91.88 87 VAL A O 1
ATOM 676 N N . ARG A 1 88 ? -4.815 6.775 2.905 1.00 90.69 88 ARG A N 1
ATOM 677 C CA . ARG A 1 88 ? -5.824 6.745 3.966 1.00 90.69 88 ARG A CA 1
ATOM 678 C C . ARG A 1 88 ? -7.000 7.615 3.545 1.00 90.69 88 ARG A C 1
ATOM 680 O O . ARG A 1 88 ? -6.790 8.770 3.187 1.00 90.69 88 ARG A O 1
ATOM 687 N N . TYR A 1 89 ? -8.204 7.059 3.575 1.00 89.00 89 TYR A N 1
ATOM 688 C CA . TYR A 1 89 ? -9.443 7.764 3.251 1.00 89.00 89 TYR A CA 1
ATOM 689 C C . TYR A 1 89 ? -10.472 7.571 4.355 1.00 89.00 89 TYR A C 1
ATOM 691 O O . TYR A 1 89 ? -10.572 6.489 4.931 1.00 89.00 89 TYR A O 1
ATOM 699 N N . ASP A 1 90 ? -11.262 8.613 4.594 1.00 88.69 90 ASP A N 1
ATOM 700 C CA . ASP A 1 90 ? -12.530 8.486 5.301 1.00 88.69 90 ASP A CA 1
ATOM 701 C C . ASP A 1 90 ? -13.551 7.837 4.359 1.00 88.69 90 ASP A C 1
ATOM 703 O O . ASP A 1 90 ? -13.786 8.314 3.243 1.00 88.69 90 ASP A O 1
ATOM 707 N N . VAL A 1 91 ? -14.130 6.722 4.796 1.00 88.06 91 VAL A N 1
ATOM 708 C CA . VAL A 1 91 ? -15.253 6.077 4.122 1.00 88.06 91 VAL A CA 1
ATOM 709 C C . VAL A 1 91 ? -16.358 5.872 5.149 1.00 88.06 91 VAL A C 1
ATOM 711 O O . VAL A 1 91 ? -16.295 4.942 5.948 1.00 88.06 91 VAL A O 1
ATOM 714 N N . ASN A 1 92 ? -17.393 6.712 5.082 1.00 90.31 92 ASN A N 1
ATOM 715 C CA . ASN A 1 92 ? -18.545 6.711 5.993 1.00 90.31 92 ASN A CA 1
ATOM 716 C C . ASN A 1 92 ? -18.182 6.992 7.467 1.00 90.31 92 ASN A C 1
ATOM 718 O O . ASN A 1 92 ? -18.773 6.397 8.365 1.00 90.31 92 ASN A O 1
ATOM 722 N N . GLY A 1 93 ? -17.222 7.884 7.720 1.00 83.75 93 GLY A N 1
ATOM 723 C CA . GLY A 1 93 ? -16.743 8.226 9.062 1.00 83.75 93 GLY A CA 1
ATOM 724 C C . GLY A 1 93 ? -15.706 7.247 9.620 1.00 83.75 93 GLY A C 1
ATOM 725 O O . GLY A 1 93 ? -15.326 7.359 10.783 1.00 83.75 93 GLY A O 1
ATOM 726 N N . GLU A 1 94 ? -15.246 6.282 8.817 1.00 80.00 94 GLU A N 1
ATOM 727 C CA . GLU A 1 94 ? -14.244 5.288 9.210 1.00 80.00 94 GLU A CA 1
ATOM 728 C C . GLU A 1 94 ? -12.937 5.483 8.436 1.00 80.00 94 GLU A C 1
ATOM 730 O O . GLU A 1 94 ? -12.936 5.603 7.207 1.00 80.00 94 GLU A O 1
ATOM 735 N N . CYS A 1 95 ? -11.802 5.429 9.139 1.00 83.19 95 CYS A N 1
ATOM 736 C CA . CYS A 1 95 ? -10.484 5.447 8.509 1.00 83.19 95 CYS A CA 1
ATOM 737 C C . CYS A 1 95 ? -10.216 4.119 7.786 1.00 83.19 95 CYS A C 1
ATOM 739 O O . CYS A 1 95 ? -10.170 3.053 8.405 1.00 83.19 95 CYS A O 1
ATOM 741 N N . ARG A 1 96 ? -10.000 4.178 6.468 1.00 85.94 96 ARG A N 1
ATOM 742 C CA . ARG A 1 96 ? -9.663 3.019 5.633 1.00 85.94 96 ARG A CA 1
ATOM 743 C C . ARG A 1 96 ? -8.341 3.222 4.914 1.00 85.94 96 ARG A C 1
ATOM 745 O O . ARG A 1 96 ? -8.083 4.281 4.347 1.00 85.94 96 ARG A O 1
ATOM 752 N N . VAL A 1 97 ? -7.524 2.171 4.895 1.00 90.19 97 VAL A N 1
ATOM 753 C CA . VAL A 1 97 ? -6.240 2.137 4.183 1.00 90.19 97 VAL A CA 1
ATOM 754 C C . VAL A 1 97 ? -6.410 1.382 2.867 1.00 90.19 97 VAL A C 1
ATOM 756 O O . VAL A 1 97 ? -6.919 0.260 2.852 1.00 90.19 97 VAL A O 1
ATOM 759 N N . LEU A 1 98 ? -5.992 1.993 1.760 1.00 92.94 98 LEU A N 1
ATOM 760 C CA . LEU A 1 98 ? -6.117 1.448 0.409 1.00 92.94 98 LEU A CA 1
ATOM 761 C C . LEU A 1 98 ? -4.758 1.449 -0.296 1.00 92.94 98 LEU A C 1
ATOM 763 O O . LEU A 1 98 ? -3.992 2.402 -0.184 1.00 92.94 98 LEU A O 1
ATOM 767 N N . LEU A 1 99 ? -4.494 0.402 -1.080 1.00 95.25 99 LEU A N 1
ATOM 768 C CA . LEU A 1 99 ? -3.389 0.369 -2.037 1.00 95.25 99 LEU A CA 1
ATOM 769 C C . LEU A 1 99 ? -3.934 0.662 -3.435 1.00 95.25 99 LEU A C 1
ATOM 771 O O . LEU A 1 99 ? -4.803 -0.059 -3.929 1.00 95.25 99 LEU A O 1
ATOM 775 N N . ILE A 1 100 ? -3.420 1.713 -4.069 1.00 96.00 100 ILE A N 1
ATOM 776 C CA . ILE A 1 100 ? -3.859 2.178 -5.389 1.00 96.00 100 ILE A CA 1
ATOM 777 C C . ILE A 1 100 ? -2.669 2.152 -6.348 1.00 96.00 100 ILE A C 1
ATOM 779 O O . ILE A 1 100 ? -1.573 2.581 -5.995 1.00 96.00 100 ILE A O 1
ATOM 783 N N . ALA A 1 101 ? -2.873 1.653 -7.568 1.00 97.06 101 ALA A N 1
ATOM 784 C CA . ALA A 1 101 ? -1.854 1.717 -8.611 1.00 97.06 101 ALA A CA 1
ATOM 785 C C . ALA A 1 101 ? -1.606 3.171 -9.031 1.00 97.06 101 ALA A C 1
ATOM 787 O O . ALA A 1 101 ? -2.550 3.899 -9.331 1.00 97.06 101 ALA A O 1
ATOM 788 N N . ASN A 1 102 ? -0.339 3.588 -9.061 1.00 92.62 102 ASN A N 1
ATOM 789 C CA . ASN A 1 102 ? 0.050 4.942 -9.477 1.00 92.62 102 ASN A CA 1
ATOM 790 C C . ASN A 1 102 ? 0.473 5.015 -10.959 1.00 92.62 102 ASN A C 1
ATOM 792 O O . ASN A 1 102 ? 0.696 6.104 -11.482 1.00 92.62 102 ASN A O 1
ATOM 796 N N . ARG A 1 103 ? 0.571 3.861 -11.630 1.00 95.31 103 ARG A N 1
ATOM 797 C CA . ARG A 1 103 ? 0.854 3.700 -13.061 1.00 95.31 103 ARG A CA 1
ATOM 798 C C . ARG A 1 103 ? 0.293 2.376 -13.576 1.00 95.31 103 ARG A C 1
ATOM 800 O O . ARG A 1 103 ? -0.131 1.529 -12.791 1.00 95.31 103 ARG A O 1
ATOM 807 N N . ASP A 1 104 ? 0.358 2.168 -14.886 1.00 96.94 104 ASP A N 1
ATOM 808 C CA . ASP A 1 104 ? 0.043 0.873 -15.489 1.00 96.94 104 ASP A CA 1
ATOM 809 C C . ASP A 1 104 ? 1.040 -0.210 -15.038 1.00 96.94 104 ASP A C 1
ATOM 811 O O . ASP A 1 104 ? 2.261 -0.010 -15.056 1.00 96.94 104 ASP A O 1
ATOM 815 N N . ILE A 1 105 ? 0.507 -1.375 -14.654 1.00 97.31 105 ILE A N 1
ATOM 816 C CA . ILE A 1 105 ? 1.265 -2.528 -14.144 1.00 97.31 105 ILE A CA 1
ATOM 817 C C . ILE A 1 105 ? 1.096 -3.696 -15.113 1.00 97.31 105 ILE A C 1
ATOM 819 O O . ILE A 1 105 ? -0.026 -4.114 -15.425 1.00 97.31 105 ILE A O 1
ATOM 823 N N . ARG A 1 106 ? 2.213 -4.245 -15.596 1.00 96.75 106 ARG A N 1
ATOM 824 C CA . ARG A 1 106 ? 2.192 -5.365 -16.547 1.00 96.75 106 ARG A CA 1
ATOM 825 C C . ARG A 1 106 ? 1.956 -6.694 -15.826 1.00 96.75 106 ARG A C 1
ATOM 827 O O . ARG A 1 106 ? 2.290 -6.872 -14.658 1.00 96.75 106 ARG A O 1
ATOM 834 N N . LYS A 1 107 ? 1.401 -7.680 -16.537 1.00 97.31 107 LYS A N 1
ATOM 835 C CA . LYS A 1 107 ? 1.252 -9.042 -15.999 1.00 97.31 107 LYS A CA 1
ATOM 836 C C . LYS A 1 107 ? 2.633 -9.615 -15.653 1.00 97.31 107 LYS A C 1
ATOM 838 O O . LYS A 1 107 ? 3.522 -9.603 -16.497 1.00 97.31 107 LYS A O 1
ATOM 843 N N . GLY A 1 108 ? 2.777 -10.144 -14.438 1.00 96.38 108 GLY A N 1
ATOM 844 C CA . GLY A 1 108 ? 4.037 -10.702 -13.929 1.00 96.38 108 GLY A CA 1
ATOM 845 C C . GLY A 1 108 ? 4.957 -9.680 -13.255 1.00 96.38 108 GLY A C 1
ATOM 846 O O . GLY A 1 108 ? 5.974 -10.069 -12.687 1.00 96.38 108 GLY A O 1
ATOM 847 N N . GLU A 1 109 ? 4.605 -8.393 -13.274 1.00 96.50 109 GLU A N 1
ATOM 848 C CA . GLU A 1 109 ? 5.336 -7.361 -12.546 1.00 96.50 109 GLU A CA 1
ATOM 849 C C . GLU A 1 109 ? 5.092 -7.481 -11.032 1.00 96.50 109 GLU A C 1
ATOM 851 O O . GLU A 1 109 ? 3.972 -7.739 -10.585 1.00 96.50 109 GLU A O 1
ATOM 856 N N . ARG A 1 110 ? 6.151 -7.307 -10.234 1.00 95.44 110 ARG A N 1
ATOM 857 C CA . ARG A 1 110 ? 6.065 -7.312 -8.768 1.00 95.44 110 ARG A CA 1
ATOM 858 C C . ARG A 1 110 ? 5.511 -5.986 -8.259 1.00 95.44 110 ARG A C 1
ATOM 860 O O . ARG A 1 110 ? 5.802 -4.935 -8.818 1.00 95.44 110 ARG A O 1
ATOM 867 N N . LEU A 1 111 ? 4.736 -6.051 -7.183 1.00 97.25 111 LEU A N 1
ATOM 868 C CA . LEU A 1 111 ? 4.096 -4.892 -6.571 1.00 97.25 111 LEU A CA 1
ATOM 869 C C . LEU A 1 111 ? 4.970 -4.315 -5.455 1.00 97.25 111 LEU A C 1
ATOM 871 O O . LEU A 1 111 ? 5.419 -5.066 -4.583 1.00 97.25 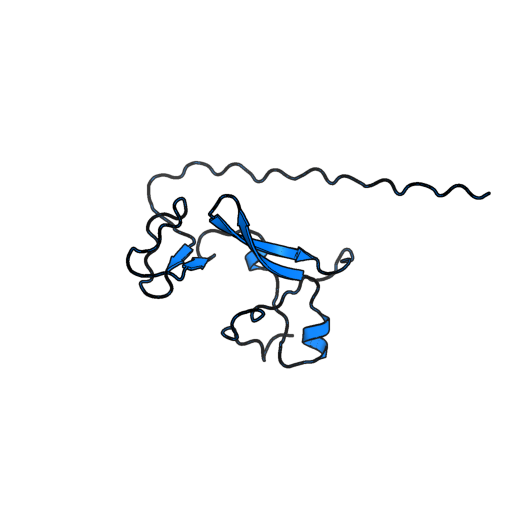111 LEU A O 1
ATOM 875 N N . TYR A 1 112 ? 5.164 -2.998 -5.488 1.00 96.62 112 TYR A N 1
ATOM 876 C CA . TYR A 1 112 ? 5.937 -2.240 -4.510 1.00 96.62 112 TYR A CA 1
ATOM 877 C C . TYR A 1 112 ? 5.225 -0.935 -4.147 1.00 96.62 112 TYR A C 1
ATOM 879 O O . TYR A 1 112 ? 4.825 -0.176 -5.038 1.00 96.62 112 TYR A O 1
ATOM 887 N N . TYR A 1 113 ? 5.119 -0.651 -2.850 1.00 96.44 113 TYR A N 1
ATOM 888 C CA . TYR A 1 113 ? 4.713 0.658 -2.330 1.00 96.44 113 TYR A CA 1
ATOM 889 C C . TYR A 1 113 ? 5.743 1.194 -1.332 1.00 96.44 113 TYR A C 1
ATOM 891 O O . TYR A 1 113 ? 6.681 0.496 -0.957 1.00 96.44 113 TYR A O 1
ATOM 899 N N . ASP A 1 114 ? 5.598 2.449 -0.928 1.00 94.75 114 ASP A N 1
ATOM 900 C CA . ASP A 1 114 ? 6.458 3.052 0.086 1.00 94.75 114 ASP A CA 1
ATOM 901 C C . ASP A 1 114 ? 5.888 2.815 1.490 1.00 94.75 114 ASP A C 1
ATOM 903 O O . ASP A 1 114 ? 4.795 3.280 1.811 1.00 94.75 114 ASP A O 1
ATOM 907 N N . TYR A 1 115 ? 6.620 2.070 2.324 1.00 92.81 115 TYR A N 1
ATOM 908 C CA . TYR A 1 115 ? 6.233 1.813 3.716 1.00 92.81 115 TYR A CA 1
ATOM 909 C C . TYR A 1 115 ? 6.325 3.074 4.583 1.00 92.81 115 TYR A C 1
ATOM 911 O O . TYR A 1 115 ? 5.631 3.166 5.593 1.00 92.81 115 TYR A O 1
ATOM 919 N N . ASN A 1 116 ? 7.151 4.038 4.176 1.00 90.69 116 ASN A N 1
ATOM 920 C CA . ASN A 1 116 ? 7.506 5.219 4.951 1.00 90.69 116 ASN A CA 1
ATOM 921 C C . ASN A 1 116 ? 6.927 6.518 4.369 1.00 90.69 116 ASN A C 1
ATOM 923 O O . ASN A 1 116 ? 7.400 7.600 4.698 1.00 90.69 116 ASN A O 1
ATOM 927 N N . GLU A 1 117 ? 5.892 6.438 3.521 1.00 83.94 117 GLU A N 1
ATOM 928 C CA . GLU A 1 117 ? 5.320 7.613 2.838 1.00 83.94 117 GLU A CA 1
ATOM 929 C C . GLU A 1 117 ? 4.818 8.702 3.809 1.00 83.94 117 GLU A C 1
ATOM 931 O O . GLU A 1 117 ? 4.794 9.881 3.460 1.00 83.94 117 GLU A O 1
ATOM 936 N N . TYR A 1 118 ? 4.423 8.314 5.028 1.00 83.44 118 TYR A N 1
ATOM 937 C CA . TYR A 1 118 ? 3.989 9.239 6.078 1.00 83.44 118 TYR A CA 1
ATOM 938 C C . TYR A 1 118 ? 4.995 9.320 7.232 1.00 83.44 118 TYR A C 1
ATOM 940 O O . TYR A 1 118 ? 5.531 10.385 7.525 1.00 83.44 118 TYR A O 1
ATOM 948 N N . GLU A 1 119 ? 5.273 8.188 7.878 1.00 82.06 119 GLU A N 1
ATOM 949 C CA . GLU A 1 119 ? 6.202 8.096 9.004 1.00 82.06 119 GLU A CA 1
ATOM 950 C C . GLU A 1 119 ? 7.399 7.224 8.637 1.00 82.06 119 GLU A C 1
ATOM 952 O O . GLU A 1 119 ? 7.236 6.119 8.134 1.00 82.06 119 GLU A O 1
ATOM 957 N N . HIS A 1 120 ? 8.605 7.692 8.956 1.00 83.31 120 HIS A N 1
ATOM 958 C CA . HIS A 1 120 ? 9.865 7.014 8.640 1.00 83.31 120 HIS A CA 1
ATOM 959 C C . HIS A 1 120 ? 10.245 6.003 9.732 1.00 83.31 120 HIS A C 1
ATOM 961 O O . HIS A 1 120 ? 11.336 6.059 10.297 1.00 83.31 120 HIS A O 1
ATOM 967 N N . LYS A 1 121 ? 9.301 5.130 10.098 1.00 82.19 121 LYS A N 1
ATOM 968 C CA . LYS A 1 121 ? 9.456 4.175 11.210 1.00 82.19 121 LYS A CA 1
ATOM 969 C C . LYS A 1 121 ? 9.918 2.788 10.758 1.00 82.19 121 LYS A C 1
ATOM 971 O O . LYS A 1 121 ? 10.350 2.004 11.600 1.00 82.19 121 LYS A O 1
ATOM 976 N N . TYR A 1 122 ? 9.816 2.464 9.469 1.00 87.56 122 TYR A N 1
ATOM 977 C CA . TYR A 1 122 ? 10.155 1.140 8.960 1.00 87.56 122 TYR A CA 1
ATOM 978 C C . TYR A 1 122 ? 11.561 1.135 8.333 1.00 87.56 122 TYR A C 1
ATOM 980 O O . TYR A 1 122 ? 11.779 1.843 7.350 1.00 87.56 122 TYR A O 1
ATOM 988 N N . PRO A 1 123 ? 12.517 0.336 8.837 1.00 92.56 123 PRO A N 1
ATOM 989 C CA . PRO A 1 123 ? 13.857 0.256 8.255 1.00 92.56 123 PRO A CA 1
ATOM 990 C C . PRO A 1 123 ? 13.816 -0.446 6.888 1.00 92.56 123 PRO A C 1
ATOM 992 O O . PRO A 1 123 ? 13.353 -1.584 6.777 1.00 92.56 123 PRO A 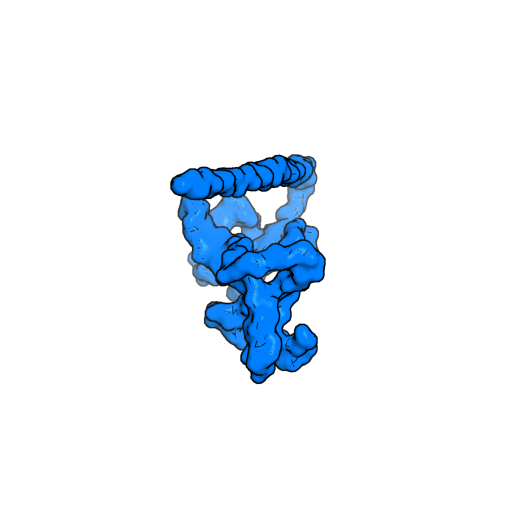O 1
ATOM 995 N N . THR A 1 124 ? 14.273 0.236 5.834 1.00 93.94 124 THR A N 1
ATOM 996 C CA . THR A 1 124 ? 14.247 -0.264 4.441 1.00 93.94 124 THR A CA 1
ATOM 997 C C . THR A 1 124 ? 15.630 -0.337 3.787 1.00 93.94 124 THR A C 1
ATOM 999 O O . THR A 1 124 ? 15.733 -0.628 2.595 1.00 93.94 124 THR A O 1
ATOM 1002 N N . GLU A 1 125 ? 16.712 -0.139 4.545 1.00 90.62 125 GLU A N 1
ATOM 1003 C CA . GLU A 1 125 ? 18.103 -0.133 4.065 1.00 90.62 125 GLU A CA 1
ATOM 1004 C C . GLU A 1 125 ? 18.481 -1.453 3.383 1.00 90.62 125 GLU A C 1
ATOM 1006 O O . GLU A 1 125 ? 19.190 -1.466 2.376 1.00 90.62 125 GLU A O 1
ATOM 1011 N N . HIS A 1 126 ? 17.971 -2.563 3.920 1.00 90.25 126 HIS A N 1
ATOM 1012 C CA . HIS A 1 126 ? 18.270 -3.922 3.468 1.00 90.25 126 HIS A CA 1
ATOM 1013 C C . HIS A 1 126 ? 17.325 -4.429 2.371 1.00 90.25 126 HIS A C 1
ATOM 1015 O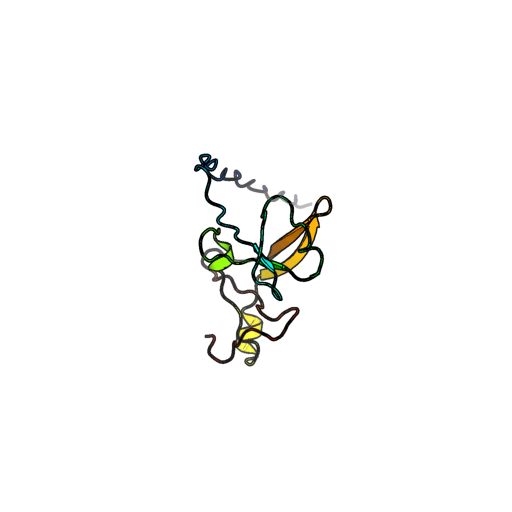 O . HIS A 1 126 ? 17.422 -5.587 1.962 1.00 90.25 126 HIS A O 1
ATOM 1021 N N . PHE A 1 127 ? 16.384 -3.602 1.908 1.00 91.19 127 PHE A N 1
ATOM 1022 C CA . PHE A 1 127 ? 15.436 -4.011 0.875 1.00 91.19 127 PHE A CA 1
ATOM 1023 C C . PHE A 1 127 ? 16.127 -4.101 -0.489 1.00 91.19 127 PHE A C 1
ATOM 1025 O O . PHE A 1 127 ? 16.954 -3.252 -0.833 1.00 91.19 127 PHE A O 1
ATOM 1032 N N . VAL A 1 128 ? 15.755 -5.133 -1.260 1.00 84.81 128 VAL A N 1
ATOM 1033 C CA . VAL A 1 128 ? 16.375 -5.500 -2.547 1.00 84.81 128 VAL A CA 1
ATOM 1034 C C . VAL A 1 128 ? 15.762 -4.773 -3.730 1.00 84.81 128 VAL A C 1
ATOM 1036 O O . VAL A 1 128 ? 14.523 -4.772 -3.926 1.00 84.81 128 VAL A O 1
#

Organism: Hibiscus trionum (NCBI:txid183268)

InterPro domains:
  IPR001214 SET domain [PF00856] (55-116)
  IPR001214 SET domain [PS50280] (8-116)
  IPR011011 Zinc finger, FYVE/PHD-type [SSF57903] (13-52)
  IPR046341 SET domain superfamily [G3DSA:2.170.270.10] (29-128)
  IPR046341 SET domain superfamily [SSF82199] (51-116)
  IPR053114 Histone-lysine N-methyltransferase ATXR5/ATXR6 [PTHR48442] (53-128)